Protein AF-A0A7W6HAH1-F1 (afdb_monomer_lite)

Sequence (71 aa):
MITNSDQRQREAFDEYLAAKALVEQTASFEDARAAGAAWRRFLDLYLPTDRRLGEPAACAVLSVQHPEARP

Secondary structure (DSSP, 8-state):
---HHHHHHHHHHHHHHHHHHHHHHH--HHHHHHHHHHHHHHHHHHS-GGGS--S--TT------------

Organism: NCBI:txid1522175

pLDDT: mean 80.81, std 18.82, range [39.66, 97.38]

Radius of gyration: 16.29 Å; chains: 1; bounding box: 32×50×31 Å

Foldseek 3Di:
DQDPLNVQLVVLVVQLVVLVVVCVVPVDPVSVVSSVVSVLSSCQSVDDVVPRPPPPPVDPPPPPVPPDDDD

Structure (mmCIF, N/CA/C/O backbone):
data_AF-A0A7W6HAH1-F1
#
_entry.id   AF-A0A7W6HAH1-F1
#
loop_
_atom_site.group_PDB
_atom_site.id
_atom_site.type_symbol
_atom_site.label_atom_id
_atom_site.label_alt_id
_atom_site.label_comp_id
_atom_site.label_asym_id
_atom_site.label_entity_id
_atom_site.label_seq_id
_atom_site.pdbx_PDB_ins_code
_atom_site.Cartn_x
_atom_site.Cartn_y
_atom_site.Cartn_z
_atom_site.occupancy
_atom_site.B_iso_or_equiv
_atom_site.auth_seq_id
_atom_site.auth_comp_id
_atom_site.auth_asym_id
_atom_site.auth_atom_id
_atom_site.pdbx_PDB_model_num
ATOM 1 N N . MET A 1 1 ? 19.701 10.546 -12.090 1.00 61.06 1 MET A N 1
ATOM 2 C CA . MET A 1 1 ? 18.401 11.123 -12.494 1.00 61.06 1 MET A CA 1
ATOM 3 C C . MET A 1 1 ? 17.346 10.085 -12.179 1.00 61.06 1 MET A C 1
ATOM 5 O O . MET A 1 1 ? 17.517 8.958 -12.619 1.00 61.06 1 MET A O 1
ATOM 9 N N . ILE A 1 2 ? 16.343 10.427 -11.370 1.00 69.75 2 ILE A N 1
ATOM 10 C CA . ILE A 1 2 ? 15.203 9.538 -11.103 1.00 69.75 2 ILE A CA 1
ATOM 11 C C . ILE A 1 2 ? 14.337 9.523 -12.365 1.00 69.75 2 ILE A C 1
ATOM 13 O O . ILE A 1 2 ? 14.058 10.585 -12.924 1.00 69.75 2 ILE A O 1
ATOM 17 N N . THR A 1 3 ? 13.997 8.341 -12.872 1.00 83.50 3 THR A N 1
ATOM 18 C CA . THR A 1 3 ? 13.173 8.230 -14.080 1.00 83.50 3 THR A CA 1
ATOM 19 C C . THR A 1 3 ? 11.703 8.502 -13.745 1.00 83.50 3 THR A C 1
ATOM 21 O O . THR A 1 3 ? 11.270 8.332 -12.608 1.00 83.50 3 THR A O 1
ATOM 24 N N . ASN A 1 4 ? 10.894 8.902 -14.731 1.00 83.19 4 ASN A N 1
ATOM 25 C CA . ASN A 1 4 ? 9.445 9.063 -14.525 1.00 83.19 4 ASN A CA 1
ATOM 26 C C . ASN A 1 4 ? 8.772 7.771 -14.018 1.00 83.19 4 ASN A C 1
ATOM 28 O O . ASN A 1 4 ? 7.773 7.834 -13.306 1.00 83.19 4 ASN A O 1
ATOM 32 N N . SER A 1 5 ? 9.316 6.604 -14.372 1.00 85.00 5 SER A N 1
ATOM 33 C CA . SER A 1 5 ? 8.844 5.313 -13.868 1.00 85.00 5 SER A CA 1
ATOM 34 C C . SER A 1 5 ? 9.138 5.150 -12.379 1.00 85.00 5 SER A C 1
ATOM 36 O O . SER A 1 5 ? 8.240 4.777 -11.630 1.00 85.00 5 SER A O 1
ATOM 38 N N . ASP A 1 6 ? 10.349 5.503 -11.943 1.00 90.00 6 ASP A N 1
ATOM 39 C CA . ASP A 1 6 ? 10.737 5.449 -10.529 1.00 90.00 6 ASP A CA 1
ATOM 40 C C . ASP A 1 6 ? 9.876 6.397 -9.680 1.00 90.00 6 ASP A C 1
ATOM 42 O O . ASP A 1 6 ? 9.461 6.043 -8.579 1.00 90.00 6 ASP A O 1
ATOM 46 N N . GLN A 1 7 ? 9.555 7.583 -10.212 1.00 93.12 7 GLN A N 1
ATOM 47 C CA . GLN A 1 7 ? 8.686 8.549 -9.538 1.00 93.12 7 GLN A CA 1
ATOM 48 C C . GLN A 1 7 ? 7.272 7.987 -9.325 1.00 93.12 7 GLN A C 1
ATOM 50 O O . GLN A 1 7 ? 6.754 8.026 -8.213 1.00 93.12 7 GLN A O 1
ATOM 55 N N . ARG A 1 8 ? 6.670 7.388 -10.360 1.00 92.38 8 ARG A N 1
ATOM 56 C CA . ARG A 1 8 ? 5.331 6.776 -10.260 1.00 92.38 8 ARG A CA 1
ATOM 57 C C . ARG A 1 8 ? 5.303 5.570 -9.325 1.00 92.38 8 ARG A C 1
ATOM 59 O O . ARG A 1 8 ? 4.337 5.379 -8.593 1.00 92.38 8 ARG A O 1
ATOM 66 N N . GLN A 1 9 ? 6.352 4.747 -9.346 1.00 92.38 9 GLN A N 1
ATOM 67 C CA . GLN A 1 9 ? 6.499 3.640 -8.400 1.00 92.38 9 GLN A CA 1
ATOM 68 C C . GLN A 1 9 ? 6.602 4.161 -6.965 1.00 92.38 9 GLN A C 1
ATOM 70 O O . GLN A 1 9 ? 5.995 3.586 -6.063 1.00 92.38 9 GLN A O 1
ATOM 75 N N . ARG A 1 10 ? 7.337 5.260 -6.753 1.00 94.31 10 ARG A N 1
ATOM 76 C CA . ARG A 1 10 ? 7.476 5.878 -5.437 1.00 94.31 10 ARG A CA 1
ATOM 77 C C . ARG A 1 10 ? 6.150 6.424 -4.917 1.00 94.31 10 ARG A C 1
ATOM 79 O O . ARG A 1 10 ? 5.790 6.111 -3.790 1.00 94.31 10 ARG A O 1
ATOM 86 N N . GLU A 1 11 ? 5.410 7.152 -5.744 1.00 95.75 11 GLU A N 1
ATOM 87 C CA . GLU A 1 11 ? 4.087 7.683 -5.395 1.00 95.75 11 GLU A CA 1
ATOM 88 C C . GLU A 1 11 ? 3.113 6.561 -5.004 1.00 95.75 11 GLU A C 1
ATOM 90 O O . GLU A 1 11 ? 2.493 6.620 -3.944 1.00 95.75 11 GLU A O 1
ATOM 95 N N . ALA A 1 12 ? 3.053 5.479 -5.789 1.00 93.69 12 ALA A N 1
ATOM 96 C CA . ALA A 1 12 ? 2.210 4.327 -5.468 1.00 93.69 12 ALA A CA 1
ATOM 97 C C . ALA A 1 12 ? 2.637 3.610 -4.172 1.00 93.69 12 ALA A C 1
ATOM 99 O O . ALA A 1 12 ? 1.798 3.078 -3.442 1.00 93.69 12 ALA A O 1
ATOM 100 N N . PHE A 1 13 ? 3.938 3.588 -3.870 1.00 96.00 13 PHE A N 1
ATOM 101 C CA . PHE A 1 13 ? 4.438 3.040 -2.612 1.00 96.00 13 PHE A CA 1
ATOM 102 C C . PHE A 1 13 ? 4.071 3.926 -1.415 1.00 96.00 13 PHE A C 1
ATOM 104 O O . PHE A 1 13 ? 3.634 3.408 -0.388 1.00 96.00 13 PHE A O 1
ATOM 111 N N . ASP A 1 14 ? 4.189 5.247 -1.553 1.00 97.38 14 ASP A N 1
ATOM 112 C CA . ASP A 1 14 ? 3.822 6.204 -0.507 1.00 97.38 14 ASP A CA 1
ATOM 113 C C . ASP A 1 14 ? 2.303 6.147 -0.211 1.00 97.38 14 ASP A C 1
ATOM 115 O O . ASP A 1 14 ? 1.903 6.161 0.956 1.00 97.38 14 ASP A O 1
ATOM 119 N N . GLU A 1 15 ? 1.455 5.962 -1.233 1.00 95.25 15 GLU A N 1
ATOM 120 C CA . GLU A 1 15 ? 0.013 5.695 -1.063 1.00 95.25 15 GLU A CA 1
ATOM 121 C C . GLU A 1 15 ? -0.255 4.422 -0.244 1.00 95.25 15 GLU A C 1
ATOM 123 O O . GLU A 1 15 ? -1.091 4.421 0.665 1.00 95.25 15 GLU A O 1
ATOM 128 N N . TYR A 1 16 ? 0.466 3.333 -0.531 1.00 96.62 16 TYR A N 1
ATOM 129 C CA . TYR A 1 16 ? 0.362 2.099 0.248 1.00 96.62 16 TYR A CA 1
ATOM 130 C C . TYR A 1 16 ? 0.783 2.304 1.707 1.00 96.62 16 TYR A C 1
ATOM 132 O O . TYR A 1 16 ? 0.100 1.813 2.607 1.00 96.62 16 TYR A O 1
ATOM 140 N N . LEU A 1 17 ? 1.869 3.040 1.965 1.00 97.31 17 LEU A N 1
ATOM 141 C CA . LEU A 1 17 ? 2.317 3.325 3.330 1.00 97.31 17 LEU A CA 1
ATOM 142 C C . LEU A 1 17 ? 1.268 4.117 4.119 1.00 97.31 17 LEU A C 1
ATOM 144 O O . LEU A 1 17 ? 1.005 3.784 5.276 1.00 97.31 17 LEU A O 1
ATOM 148 N N . ALA A 1 18 ? 0.632 5.109 3.492 1.00 96.75 18 ALA A N 1
ATOM 149 C CA . ALA A 1 18 ? -0.455 5.862 4.111 1.00 96.75 18 ALA A CA 1
ATOM 150 C C . ALA A 1 18 ? -1.655 4.956 4.442 1.00 96.75 18 ALA A C 1
ATOM 152 O O . ALA A 1 18 ? -2.167 4.988 5.562 1.00 96.75 18 ALA A O 1
ATOM 153 N N . ALA A 1 19 ? -2.060 4.090 3.508 1.00 94.06 19 ALA A N 1
ATOM 154 C CA . ALA A 1 19 ? -3.150 3.145 3.734 1.00 94.06 19 ALA A CA 1
ATOM 155 C C . ALA A 1 19 ? -2.811 2.109 4.823 1.00 94.06 19 ALA A C 1
ATOM 157 O O . ALA A 1 19 ? -3.640 1.834 5.686 1.00 94.06 19 ALA A O 1
ATOM 158 N N . LYS A 1 20 ? -1.582 1.576 4.853 1.00 94.31 20 LYS A N 1
ATOM 159 C CA . LYS A 1 20 ? -1.113 0.655 5.903 1.00 94.31 20 LYS A CA 1
ATOM 160 C C . LYS A 1 20 ? -1.164 1.304 7.285 1.00 94.31 20 LYS A C 1
ATOM 162 O O . LYS A 1 20 ? -1.624 0.673 8.232 1.00 94.31 20 LYS A O 1
ATOM 167 N N . ALA A 1 21 ? -0.732 2.560 7.395 1.00 96.69 21 ALA A N 1
ATOM 168 C CA . ALA A 1 21 ? -0.790 3.297 8.652 1.00 96.69 21 ALA A CA 1
ATOM 169 C C . ALA A 1 21 ? -2.234 3.480 9.148 1.00 96.69 21 ALA A C 1
ATOM 171 O O . ALA A 1 21 ? -2.463 3.463 10.356 1.00 96.69 21 ALA A O 1
ATOM 172 N N . LEU A 1 22 ? -3.212 3.630 8.246 1.00 93.88 22 LEU A N 1
ATOM 173 C CA . LEU A 1 22 ? -4.631 3.669 8.618 1.00 93.88 22 LEU A CA 1
ATOM 174 C C . LEU A 1 22 ? -5.115 2.317 9.149 1.00 93.88 22 LEU A C 1
ATOM 176 O O . LEU A 1 22 ? -5.743 2.282 10.199 1.00 93.88 22 LEU A O 1
ATOM 180 N N . VAL A 1 23 ? -4.753 1.206 8.500 1.00 96.62 23 VAL A N 1
ATOM 181 C CA . VAL A 1 23 ? -5.098 -0.151 8.974 1.00 96.62 23 VAL A CA 1
ATOM 182 C C . VAL A 1 23 ? -4.572 -0.408 10.382 1.00 96.62 23 VAL A C 1
ATOM 184 O O . VAL A 1 23 ? -5.279 -0.977 11.209 1.00 96.62 23 VAL A O 1
ATOM 187 N N . GLU A 1 24 ? -3.343 0.021 10.669 1.00 95.00 24 GLU A N 1
ATOM 188 C CA . GLU A 1 24 ? -2.735 -0.124 11.997 1.00 95.00 24 GLU A CA 1
ATOM 189 C C . GLU A 1 24 ? -3.463 0.698 13.073 1.00 95.00 24 GLU A C 1
ATOM 191 O O . GLU A 1 24 ? -3.451 0.317 14.241 1.00 95.00 24 GLU A O 1
ATOM 196 N N . GLN A 1 25 ? -4.126 1.792 12.690 1.00 96.06 25 GLN A N 1
ATOM 197 C CA . GLN A 1 25 ? -4.903 2.636 13.600 1.00 96.06 25 GLN A CA 1
ATOM 198 C C . GLN A 1 25 ? -6.338 2.138 13.793 1.00 96.06 25 GLN A C 1
ATOM 200 O O . GLN A 1 25 ? -6.853 2.169 14.909 1.00 96.06 25 GLN A O 1
ATOM 205 N N . THR A 1 26 ? -7.005 1.716 12.718 1.00 95.38 26 THR A N 1
ATOM 206 C CA . THR A 1 26 ? -8.442 1.406 12.734 1.00 95.38 26 THR A CA 1
ATOM 207 C C . THR A 1 26 ? -8.734 -0.076 12.931 1.00 95.38 26 THR A C 1
ATOM 209 O O . THR A 1 26 ? -9.832 -0.423 13.362 1.00 95.38 26 THR A O 1
ATOM 212 N N . ALA A 1 27 ? -7.789 -0.954 12.573 1.00 94.06 27 ALA A N 1
ATOM 213 C CA . ALA A 1 27 ? -7.990 -2.396 12.428 1.00 94.06 27 ALA A CA 1
ATOM 214 C C . ALA A 1 27 ? -9.215 -2.769 11.558 1.00 94.06 27 ALA A C 1
ATOM 216 O O . ALA A 1 27 ? -9.750 -3.875 11.664 1.00 94.06 27 ALA A O 1
ATOM 217 N N . SER A 1 28 ? -9.669 -1.858 10.689 1.00 95.31 28 SER A N 1
ATOM 218 C CA . SER A 1 28 ? -10.835 -2.073 9.834 1.00 95.31 28 SER A CA 1
ATOM 219 C C . SER A 1 28 ? -10.480 -2.933 8.627 1.00 95.31 28 SER A C 1
ATOM 221 O O . SER A 1 28 ? -9.479 -2.715 7.940 1.00 95.31 28 SER A O 1
ATOM 223 N N . PHE A 1 29 ? -11.352 -3.889 8.310 1.00 92.88 29 PHE A N 1
ATOM 224 C CA . PHE A 1 29 ? -11.198 -4.714 7.116 1.00 92.88 29 PHE A CA 1
ATOM 225 C C . PHE A 1 29 ? -11.336 -3.907 5.814 1.00 92.88 29 PHE A C 1
ATOM 227 O O . PHE A 1 29 ? -10.716 -4.247 4.806 1.00 92.88 29 PHE A O 1
ATOM 234 N N . GLU A 1 30 ? -12.122 -2.828 5.817 1.00 94.75 30 GLU A N 1
ATOM 235 C CA . GLU A 1 30 ? -12.254 -1.949 4.648 1.00 94.75 30 GLU A CA 1
ATOM 236 C C . GLU A 1 30 ? -10.948 -1.206 4.361 1.00 94.75 30 GLU A C 1
ATOM 238 O O . GLU A 1 30 ? -10.491 -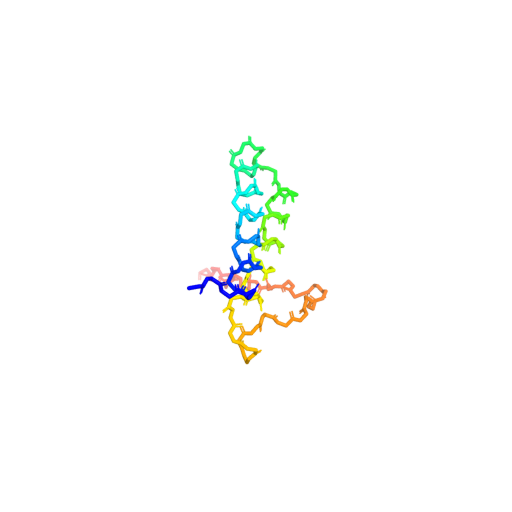1.192 3.215 1.00 94.75 30 GLU A O 1
ATOM 243 N N . ASP A 1 31 ? -10.290 -0.702 5.406 1.00 90.94 31 ASP A N 1
ATOM 244 C CA . ASP A 1 31 ? -8.972 -0.079 5.286 1.00 90.94 31 ASP A CA 1
ATOM 245 C C . ASP A 1 31 ? -7.927 -1.109 4.848 1.00 90.94 31 ASP A C 1
ATOM 247 O O . ASP A 1 31 ? -7.079 -0.820 4.002 1.00 90.94 31 ASP A O 1
ATOM 251 N N . ALA A 1 32 ? -8.018 -2.350 5.346 1.00 93.50 32 ALA A N 1
ATOM 252 C CA . ALA A 1 32 ? -7.127 -3.431 4.927 1.00 93.50 32 ALA A CA 1
ATOM 253 C C . ALA A 1 32 ? -7.287 -3.746 3.432 1.00 93.50 32 ALA A C 1
ATOM 255 O O . ALA A 1 32 ? -6.300 -3.959 2.722 1.00 93.50 32 ALA A O 1
ATOM 256 N N . ARG A 1 33 ? -8.524 -3.710 2.920 1.00 94.75 33 ARG A N 1
ATOM 257 C CA . ARG A 1 33 ? -8.808 -3.857 1.488 1.00 94.75 33 ARG A CA 1
ATOM 258 C C . ARG A 1 33 ? -8.239 -2.687 0.683 1.00 94.75 33 ARG A C 1
ATOM 260 O O . ARG A 1 33 ? -7.654 -2.922 -0.375 1.00 94.75 33 ARG A O 1
ATOM 267 N N . ALA A 1 34 ? -8.379 -1.455 1.171 1.00 92.25 34 ALA A N 1
ATOM 268 C CA . ALA A 1 34 ? -7.811 -0.274 0.525 1.00 92.25 34 ALA A CA 1
ATOM 269 C C . ALA A 1 34 ? -6.273 -0.345 0.463 1.00 92.25 34 ALA A C 1
ATOM 271 O O . ALA A 1 34 ? -5.691 -0.133 -0.603 1.00 92.25 34 ALA A O 1
ATOM 272 N N . ALA A 1 35 ? -5.620 -0.749 1.557 1.00 94.44 35 ALA A N 1
ATOM 273 C CA . ALA A 1 35 ? -4.176 -0.970 1.601 1.00 94.44 35 ALA A CA 1
ATOM 274 C C . ALA A 1 35 ? -3.730 -2.074 0.629 1.00 94.44 35 ALA A C 1
ATOM 276 O O . ALA A 1 35 ? -2.756 -1.897 -0.101 1.00 94.44 35 ALA A O 1
ATOM 277 N N . GLY A 1 36 ? -4.475 -3.181 0.543 1.00 94.81 36 GLY A N 1
ATOM 278 C CA . GLY A 1 36 ? -4.217 -4.240 -0.436 1.00 94.81 36 GLY A CA 1
ATOM 279 C C . GLY A 1 36 ? -4.337 -3.762 -1.889 1.00 94.81 36 GLY A C 1
ATOM 280 O O . GLY A 1 36 ? -3.525 -4.138 -2.736 1.00 94.81 36 GLY A O 1
ATOM 281 N N . ALA A 1 37 ? -5.307 -2.893 -2.186 1.00 93.50 37 ALA A N 1
ATOM 282 C CA . ALA A 1 37 ? -5.460 -2.300 -3.513 1.00 93.50 37 ALA A CA 1
ATOM 283 C C . ALA A 1 37 ? -4.298 -1.353 -3.863 1.00 93.50 37 ALA A C 1
ATOM 285 O O . ALA A 1 37 ? -3.784 -1.413 -4.982 1.00 93.50 37 ALA A O 1
ATOM 286 N N . ALA A 1 38 ? -3.850 -0.524 -2.915 1.00 93.56 38 ALA A N 1
ATOM 287 C CA . ALA A 1 38 ? -2.681 0.337 -3.094 1.00 93.56 38 ALA A CA 1
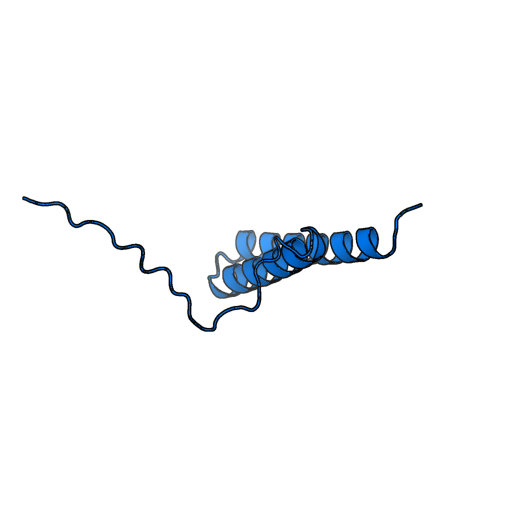ATOM 288 C C . ALA A 1 38 ? -1.398 -0.486 -3.307 1.00 93.56 38 ALA A C 1
ATOM 290 O O . ALA A 1 38 ? -0.640 -0.231 -4.243 1.00 93.56 38 ALA A O 1
ATOM 291 N N . TRP A 1 39 ? -1.205 -1.549 -2.518 1.00 94.62 39 TRP A N 1
ATOM 292 C CA . TRP A 1 39 ? -0.074 -2.465 -2.672 1.00 94.62 39 TRP A CA 1
ATOM 293 C C . TRP A 1 39 ? -0.040 -3.127 -4.052 1.00 94.62 39 TRP A C 1
ATOM 295 O O . TRP A 1 39 ? 1.005 -3.179 -4.700 1.00 94.62 39 TRP A O 1
ATOM 305 N N . ARG A 1 40 ? -1.197 -3.581 -4.546 1.00 93.44 40 ARG A N 1
ATOM 306 C CA . ARG A 1 40 ? -1.314 -4.137 -5.898 1.00 93.44 40 ARG A CA 1
ATOM 307 C C . ARG A 1 40 ? -0.884 -3.132 -6.967 1.00 93.44 40 ARG A C 1
ATOM 309 O O . ARG A 1 40 ? -0.097 -3.492 -7.836 1.00 93.44 40 ARG A O 1
ATOM 316 N N . ARG A 1 41 ? -1.359 -1.883 -6.893 1.00 91.62 41 ARG A N 1
ATOM 317 C CA . ARG A 1 41 ? -0.984 -0.826 -7.852 1.00 91.62 41 ARG A CA 1
ATOM 318 C C . ARG A 1 41 ? 0.523 -0.589 -7.872 1.00 91.62 41 ARG A C 1
ATOM 320 O O . ARG A 1 41 ? 1.103 -0.480 -8.949 1.00 91.62 41 ARG A O 1
ATOM 327 N N . PHE A 1 42 ? 1.154 -0.554 -6.698 1.00 9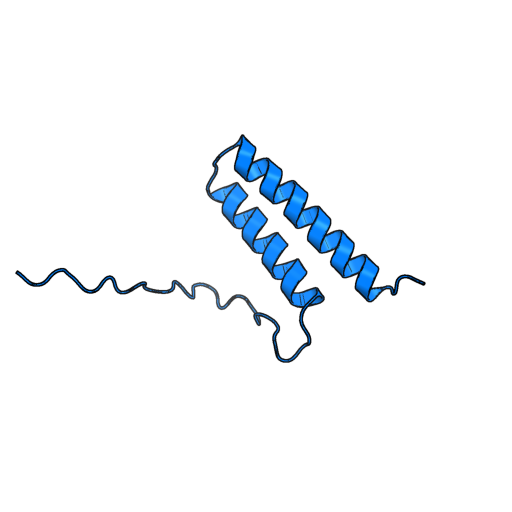4.12 42 PHE A N 1
ATOM 328 C CA . PHE A 1 42 ? 2.608 -0.469 -6.600 1.00 94.12 42 PHE A CA 1
ATOM 329 C C . PHE A 1 42 ? 3.286 -1.646 -7.312 1.00 94.12 42 PHE A C 1
ATOM 331 O O . PHE A 1 42 ? 4.159 -1.428 -8.151 1.00 94.12 42 PHE A O 1
ATOM 338 N N . LEU A 1 43 ? 2.861 -2.883 -7.037 1.00 92.69 43 LEU A N 1
ATOM 339 C CA . LEU A 1 43 ? 3.444 -4.071 -7.664 1.00 92.69 43 LEU A CA 1
ATOM 340 C C . LEU A 1 43 ? 3.262 -4.088 -9.185 1.00 92.69 43 LEU A C 1
ATOM 342 O O . LEU A 1 43 ? 4.192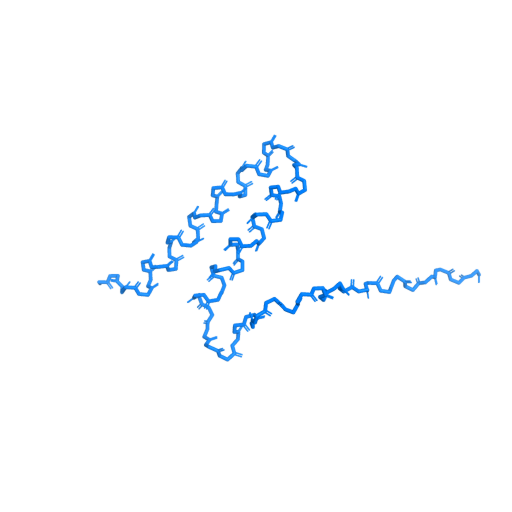 -4.464 -9.890 1.00 92.69 43 LEU A O 1
ATOM 346 N N . ASP A 1 44 ? 2.124 -3.630 -9.705 1.00 91.00 44 ASP A N 1
ATOM 347 C CA . ASP A 1 44 ? 1.898 -3.548 -11.152 1.00 91.00 44 ASP A CA 1
ATOM 348 C C . ASP A 1 44 ? 2.828 -2.528 -11.839 1.00 91.00 44 ASP A C 1
ATOM 350 O O . ASP A 1 44 ? 3.205 -2.705 -13.002 1.00 91.00 44 ASP A O 1
ATOM 354 N N . LEU A 1 45 ? 3.241 -1.474 -11.127 1.00 90.88 45 LEU A N 1
ATOM 355 C CA . LEU A 1 45 ? 4.217 -0.496 -11.617 1.00 90.88 45 LEU A CA 1
ATOM 356 C C . LEU A 1 45 ? 5.666 -0.954 -11.426 1.00 90.88 45 LEU A C 1
ATOM 358 O O . LEU A 1 45 ? 6.517 -0.625 -12.253 1.00 90.88 45 LEU A O 1
ATOM 362 N N . TYR A 1 46 ? 5.951 -1.666 -10.336 1.00 90.75 46 TYR A N 1
ATOM 363 C CA . TYR A 1 46 ? 7.291 -2.110 -9.955 1.00 90.75 46 TYR A CA 1
ATOM 364 C C . TYR A 1 46 ? 7.746 -3.349 -10.730 1.00 90.75 46 TYR A C 1
ATOM 366 O O . TYR A 1 46 ? 8.906 -3.448 -11.132 1.00 90.75 46 TYR A O 1
ATOM 374 N N . LEU A 1 47 ? 6.838 -4.300 -10.949 1.00 89.38 47 LEU A N 1
ATOM 375 C CA . LEU A 1 47 ? 7.154 -5.549 -11.624 1.00 89.38 47 LEU A CA 1
ATOM 376 C C . LEU A 1 47 ? 7.227 -5.362 -13.146 1.00 89.38 47 LEU A C 1
ATOM 378 O O . LEU A 1 47 ? 6.474 -4.573 -13.730 1.00 89.38 47 LEU A O 1
ATOM 382 N N . PRO A 1 48 ? 8.110 -6.122 -13.819 1.00 85.44 48 PRO A N 1
ATOM 383 C CA . PRO A 1 48 ? 8.124 -6.172 -15.271 1.00 85.44 48 PRO A CA 1
ATOM 384 C C . PRO A 1 48 ? 6.799 -6.748 -15.794 1.00 85.44 48 PRO A C 1
ATOM 386 O O . PRO A 1 48 ? 6.072 -7.445 -15.083 1.00 85.44 48 PRO A O 1
ATOM 389 N N . THR A 1 49 ? 6.455 -6.418 -17.041 1.00 83.06 49 THR A N 1
ATOM 390 C CA . THR A 1 49 ? 5.095 -6.621 -17.584 1.00 83.06 49 THR A CA 1
ATOM 391 C C . THR A 1 49 ? 4.653 -8.089 -17.563 1.00 83.06 49 THR A C 1
ATOM 393 O O . THR A 1 49 ? 3.482 -8.364 -17.322 1.00 83.06 49 THR A O 1
ATOM 396 N N . ASP A 1 50 ? 5.587 -9.023 -17.734 1.00 84.31 50 ASP A N 1
ATOM 397 C CA . ASP A 1 50 ? 5.387 -10.476 -17.668 1.00 84.31 50 ASP A CA 1
ATOM 398 C C . ASP A 1 50 ? 5.040 -11.001 -16.263 1.00 84.31 50 ASP A C 1
ATOM 400 O O . ASP A 1 50 ? 4.582 -12.133 -16.129 1.00 84.31 50 ASP A O 1
ATOM 404 N N . ARG A 1 51 ? 5.237 -10.188 -15.217 1.00 82.12 51 ARG A N 1
ATOM 405 C CA . ARG A 1 51 ? 5.010 -10.555 -13.808 1.00 82.12 51 ARG A CA 1
ATOM 406 C C . ARG A 1 51 ? 3.949 -9.713 -13.110 1.00 82.12 51 ARG A C 1
ATOM 408 O O . ARG A 1 51 ? 3.781 -9.841 -11.898 1.00 82.12 51 ARG A O 1
ATOM 415 N N . ARG A 1 52 ? 3.254 -8.841 -13.840 1.00 84.06 52 ARG A N 1
ATOM 416 C CA . ARG A 1 52 ? 2.145 -8.056 -13.285 1.00 84.06 52 ARG A CA 1
ATOM 417 C C . ARG A 1 52 ? 1.029 -8.974 -12.806 1.00 84.06 52 ARG A C 1
ATOM 419 O O . ARG A 1 52 ? 0.819 -10.052 -13.356 1.00 84.06 52 ARG A O 1
ATOM 426 N N . LEU A 1 53 ? 0.273 -8.521 -11.812 1.00 76.75 53 LEU A N 1
ATOM 427 C CA . LEU A 1 53 ? -0.775 -9.320 -11.169 1.00 76.75 53 LEU A CA 1
ATOM 428 C C . LEU A 1 53 ? -2.039 -9.476 -12.044 1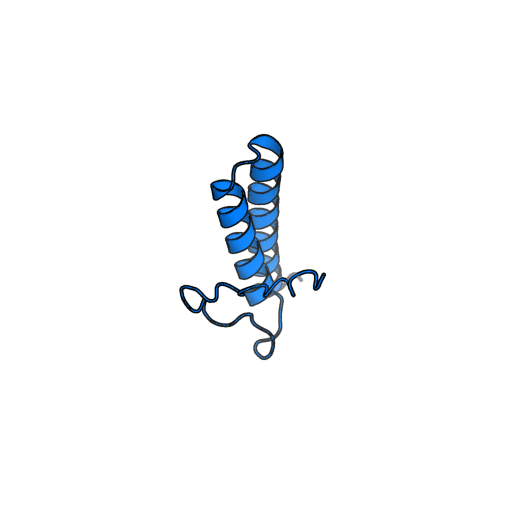.00 76.75 53 LEU A C 1
ATOM 430 O O . LEU A 1 53 ? -3.018 -10.079 -11.605 1.00 76.75 53 LEU A O 1
ATOM 434 N N . GLY A 1 54 ? -2.026 -8.956 -13.278 1.00 69.69 54 GLY A N 1
ATOM 435 C CA . GLY A 1 54 ? -3.157 -8.974 -14.211 1.00 69.69 54 GLY A CA 1
ATOM 436 C C . GLY A 1 54 ? -4.285 -8.040 -13.771 1.00 69.69 54 GLY A C 1
ATOM 437 O O . GLY A 1 54 ? -4.107 -7.229 -12.865 1.00 69.69 54 GLY A O 1
ATOM 438 N N . GLU A 1 55 ? -5.464 -8.136 -14.383 1.00 57.75 55 GLU A N 1
ATOM 439 C CA . GLU A 1 55 ? -6.670 -7.502 -13.837 1.00 57.75 55 GLU A CA 1
ATOM 440 C C . GLU A 1 55 ? -7.159 -8.265 -12.597 1.00 57.75 55 GLU A C 1
ATOM 442 O O . GLU A 1 55 ? -6.900 -9.467 -12.458 1.00 57.75 55 GLU A O 1
ATOM 447 N N . PRO A 1 56 ? -7.832 -7.608 -11.635 1.00 53.66 56 PRO A N 1
ATOM 448 C CA . PRO A 1 56 ? -8.552 -8.342 -10.614 1.00 53.66 56 PRO A CA 1
ATOM 449 C C . PRO A 1 56 ? -9.644 -9.125 -11.338 1.00 53.66 56 PRO A C 1
ATOM 451 O O . PRO A 1 56 ? -10.666 -8.556 -11.707 1.00 53.66 56 PRO A O 1
ATOM 454 N N . ALA A 1 57 ? -9.437 -10.429 -11.544 1.00 48.53 57 ALA A N 1
ATOM 455 C CA . ALA A 1 57 ? -10.549 -11.329 -11.786 1.00 48.53 57 ALA A CA 1
ATOM 456 C C . ALA A 1 57 ? -11.503 -11.106 -10.612 1.00 48.53 57 ALA A C 1
ATOM 458 O O . ALA A 1 57 ? -11.175 -11.441 -9.468 1.00 48.53 57 ALA A O 1
ATOM 459 N N . ALA A 1 58 ? -12.610 -10.409 -10.872 1.00 44.00 58 ALA A N 1
ATOM 460 C CA . ALA A 1 58 ? -13.645 -10.162 -9.892 1.00 44.00 58 ALA A CA 1
ATOM 461 C C . ALA A 1 58 ? -13.951 -11.512 -9.236 1.00 44.00 58 ALA A C 1
ATOM 463 O O . ALA 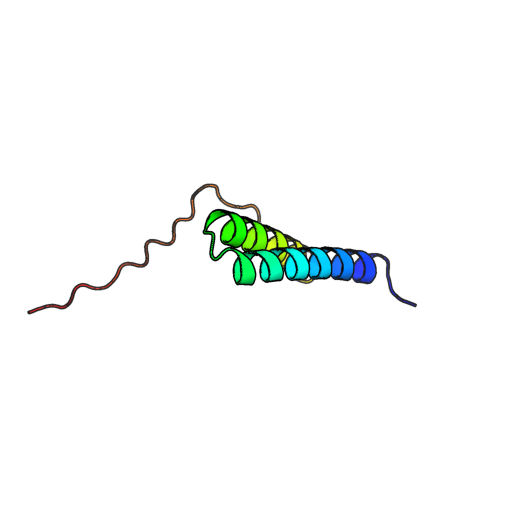A 1 58 ? -14.400 -12.435 -9.906 1.00 44.00 58 ALA A O 1
ATOM 464 N N . CYS A 1 59 ? -13.647 -11.655 -7.945 1.00 39.66 59 CYS A N 1
ATOM 465 C CA . CYS A 1 59 ? -13.912 -12.881 -7.196 1.00 39.66 59 CYS A CA 1
ATOM 466 C C . CYS A 1 59 ? -13.011 -14.107 -7.487 1.00 39.66 59 CYS A C 1
ATOM 468 O O . CYS A 1 59 ? -13.493 -15.236 -7.473 1.00 39.66 59 CYS A O 1
ATOM 470 N N . ALA A 1 60 ? -11.688 -13.964 -7.622 1.00 45.31 60 ALA A N 1
ATOM 471 C CA . ALA A 1 60 ? -10.798 -15.088 -7.288 1.00 45.31 60 ALA A CA 1
ATOM 472 C C . ALA A 1 60 ? -10.684 -15.222 -5.755 1.00 45.31 60 ALA A C 1
ATOM 474 O O . ALA A 1 60 ? -9.642 -14.958 -5.156 1.00 45.31 60 ALA A O 1
ATOM 475 N N . VAL A 1 61 ? -11.795 -15.589 -5.107 1.00 48.28 61 VAL A N 1
ATOM 476 C CA . VAL A 1 61 ? -11.777 -16.164 -3.761 1.00 48.28 61 VAL A CA 1
ATOM 477 C C . VAL A 1 61 ? -10.948 -17.433 -3.882 1.00 48.28 61 VAL A C 1
ATOM 479 O O . VAL A 1 61 ? -11.419 -18.450 -4.390 1.00 48.28 61 VAL A O 1
ATOM 482 N N . LEU A 1 62 ? -9.685 -17.364 -3.464 1.00 46.84 62 LEU A N 1
ATOM 483 C CA . LEU A 1 62 ? -8.924 -18.558 -3.143 1.00 46.84 62 LEU A CA 1
ATOM 484 C C . LEU A 1 62 ? -9.723 -19.270 -2.054 1.00 46.84 62 LEU A C 1
ATOM 486 O O . LEU A 1 62 ? -9.678 -18.898 -0.883 1.00 46.84 62 LEU A O 1
ATOM 490 N N . SER A 1 63 ? -10.501 -20.269 -2.468 1.00 48.34 63 SER A N 1
ATOM 491 C CA . SER A 1 63 ? -10.934 -21.343 -1.592 1.00 48.34 63 SER A CA 1
ATOM 492 C C . SER A 1 63 ? -9.656 -21.977 -1.063 1.00 48.34 63 SER A C 1
ATOM 494 O O . SER A 1 63 ? -9.085 -22.862 -1.697 1.00 48.34 63 SER A O 1
ATOM 496 N N . VAL A 1 64 ? -9.165 -21.479 0.072 1.00 52.66 64 VAL A N 1
ATOM 497 C CA . VAL A 1 64 ? -8.253 -22.231 0.922 1.00 52.66 64 VAL A CA 1
ATOM 498 C C . VAL A 1 64 ? -9.082 -23.418 1.384 1.00 52.66 64 VAL A C 1
ATOM 500 O O . VAL A 1 64 ? -9.833 -23.334 2.352 1.00 52.66 64 VAL A O 1
ATOM 503 N N . GLN A 1 65 ? -9.041 -24.495 0.602 1.00 47.25 65 GLN A N 1
ATOM 504 C CA . GLN A 1 65 ? -9.541 -25.789 1.022 1.00 47.25 65 GLN A CA 1
ATOM 505 C C . GLN A 1 65 ? -8.694 -26.170 2.233 1.00 47.25 65 GLN A C 1
ATOM 507 O O . GLN A 1 65 ? -7.554 -26.600 2.091 1.00 47.25 65 GLN A O 1
ATOM 512 N N . HIS A 1 66 ? -9.220 -25.914 3.426 1.00 48.34 66 HIS A N 1
ATOM 513 C CA . HIS A 1 66 ? -8.706 -26.488 4.655 1.00 48.34 66 HIS A CA 1
ATOM 514 C C . HIS A 1 66 ? -8.946 -28.000 4.526 1.00 48.34 66 HIS A C 1
ATOM 516 O O . HIS A 1 66 ? -10.111 -28.398 4.456 1.00 48.34 66 HIS A O 1
ATOM 522 N N . PRO A 1 67 ? -7.916 -28.861 4.415 1.00 47.50 67 PRO A N 1
ATOM 523 C CA . PRO A 1 67 ? -8.161 -30.290 4.474 1.00 47.50 67 PRO A CA 1
ATOM 524 C C . PRO A 1 67 ? -8.653 -30.595 5.888 1.00 47.50 67 PRO A C 1
ATOM 526 O O . PRO A 1 67 ? -7.938 -30.375 6.868 1.00 47.50 67 PRO A O 1
ATOM 529 N N . GLU A 1 68 ? -9.912 -31.016 5.981 1.00 50.84 68 GLU A N 1
ATOM 530 C CA . GLU A 1 68 ? -10.534 -31.421 7.231 1.00 50.84 68 GLU A CA 1
ATOM 531 C C . GLU A 1 68 ? -9.675 -32.471 7.938 1.00 50.84 68 GLU A C 1
ATOM 533 O O . GLU A 1 68 ? -9.191 -33.435 7.333 1.00 50.84 68 GLU A O 1
ATOM 538 N N . ALA A 1 69 ? -9.493 -32.252 9.239 1.00 54.22 69 ALA A N 1
ATOM 539 C CA . ALA A 1 69 ? -8.972 -33.237 10.163 1.00 54.22 69 ALA A CA 1
ATOM 540 C C . ALA A 1 69 ? -9.809 -34.516 10.033 1.00 54.22 69 ALA A C 1
ATOM 542 O O . ALA A 1 69 ? -11.007 -34.524 10.310 1.00 54.22 69 ALA A O 1
ATOM 543 N N . ARG A 1 70 ? -9.177 -35.593 9.567 1.00 48.28 70 ARG A N 1
ATOM 544 C CA . ARG A 1 70 ? -9.789 -36.919 9.537 1.00 48.28 70 ARG A CA 1
ATOM 545 C C . ARG A 1 70 ? -9.712 -37.524 10.955 1.00 48.28 70 ARG A C 1
ATOM 547 O O . ARG A 1 70 ? -8.657 -37.369 11.572 1.00 48.28 70 ARG A O 1
ATOM 554 N N . PRO A 1 71 ? -10.795 -38.153 11.455 1.00 61.84 71 PRO A N 1
ATOM 555 C CA . PRO A 1 71 ? -10.860 -38.753 12.792 1.00 61.84 71 PRO A CA 1
ATOM 556 C C . PRO A 1 71 ? -9.898 -39.928 12.985 1.00 61.84 71 PRO A C 1
ATOM 558 O O . PRO A 1 71 ? -9.553 -40.590 11.976 1.00 61.84 71 PRO A O 1
#